Protein AF-A0A2T2TVC6-F1 (afdb_monomer)

Structure (mmCIF, N/CA/C/O backbone):
data_AF-A0A2T2TVC6-F1
#
_entry.id   AF-A0A2T2TVC6-F1
#
loop_
_atom_site.group_PDB
_atom_site.id
_atom_site.type_symbol
_atom_site.label_atom_id
_atom_site.label_alt_id
_atom_site.label_comp_id
_atom_site.label_asym_id
_atom_site.label_entity_id
_atom_site.label_seq_id
_atom_site.pdbx_PDB_ins_code
_atom_site.Cartn_x
_atom_site.Cartn_y
_atom_site.Cartn_z
_atom_site.occupancy
_atom_site.B_iso_or_equiv
_atom_site.auth_seq_id
_atom_site.auth_comp_id
_atom_site.auth_asym_id
_atom_site.auth_atom_id
_atom_site.pdbx_PDB_model_num
ATOM 1 N N . ALA A 1 1 ? 18.959 1.916 -13.872 1.00 69.00 1 ALA A N 1
ATOM 2 C CA . ALA A 1 1 ? 20.138 1.588 -14.689 1.00 69.00 1 ALA A CA 1
ATOM 3 C C . ALA A 1 1 ? 19.904 0.221 -15.316 1.00 69.00 1 ALA A C 1
ATOM 5 O O . ALA A 1 1 ? 19.263 -0.591 -14.650 1.00 69.00 1 ALA A O 1
ATOM 6 N N . PRO A 1 2 ? 20.313 -0.001 -16.573 1.00 85.06 2 PRO A N 1
ATOM 7 C CA . PRO A 1 2 ? 20.312 -1.341 -17.148 1.00 85.06 2 PRO A CA 1
ATOM 8 C C . PRO A 1 2 ? 21.262 -2.253 -16.359 1.00 85.06 2 PRO A C 1
ATOM 10 O O . PRO A 1 2 ? 22.221 -1.765 -15.759 1.00 85.06 2 PRO A O 1
ATOM 13 N N . PHE A 1 3 ? 20.981 -3.550 -16.351 1.00 87.12 3 PHE A N 1
ATOM 14 C CA . PHE A 1 3 ? 21.876 -4.584 -15.834 1.00 87.12 3 PHE A CA 1
ATOM 15 C C . PHE A 1 3 ? 21.995 -5.722 -16.850 1.00 87.12 3 PHE A C 1
ATOM 17 O O . PHE A 1 3 ? 21.122 -5.888 -17.702 1.00 87.12 3 PHE A O 1
ATOM 24 N N . GLU A 1 4 ? 23.073 -6.500 -16.776 1.00 94.50 4 GLU A N 1
ATOM 25 C CA . GLU A 1 4 ? 23.196 -7.726 -17.566 1.00 94.50 4 GLU A CA 1
ATOM 26 C C . GLU A 1 4 ? 22.441 -8.865 -16.885 1.00 94.50 4 GLU A C 1
ATOM 28 O O . GLU A 1 4 ? 22.664 -9.170 -15.712 1.00 94.50 4 GLU A O 1
ATOM 33 N N . LEU A 1 5 ? 21.534 -9.488 -17.628 1.00 92.44 5 LEU A N 1
ATOM 34 C CA . LEU A 1 5 ? 20.859 -10.710 -17.232 1.00 92.44 5 LEU A CA 1
ATOM 35 C C . LEU A 1 5 ? 21.612 -11.891 -17.838 1.00 92.44 5 LEU A C 1
ATOM 37 O O . LEU A 1 5 ? 21.687 -12.017 -19.058 1.00 92.44 5 LEU A O 1
ATOM 41 N N . ILE A 1 6 ? 22.127 -12.767 -16.979 1.00 95.94 6 ILE A N 1
ATOM 42 C CA . ILE A 1 6 ? 22.702 -14.055 -17.374 1.00 95.94 6 ILE A CA 1
ATOM 43 C C . ILE A 1 6 ? 21.633 -15.117 -17.127 1.00 95.94 6 ILE A C 1
ATOM 45 O O . ILE A 1 6 ? 21.186 -15.297 -15.992 1.00 95.94 6 ILE A O 1
ATOM 49 N N . ARG A 1 7 ? 21.190 -15.800 -18.182 1.00 93.94 7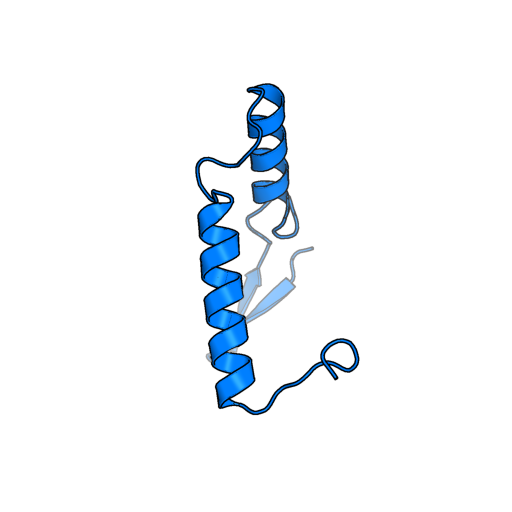 ARG A N 1
ATOM 50 C CA . ARG A 1 7 ? 20.231 -16.902 -18.068 1.00 93.94 7 ARG A CA 1
ATOM 51 C C . ARG A 1 7 ? 20.937 -18.207 -17.710 1.00 93.94 7 ARG A C 1
ATOM 53 O O . ARG A 1 7 ? 22.145 -18.352 -17.873 1.00 93.94 7 ARG A O 1
ATOM 60 N N . ASN A 1 8 ? 20.158 -19.188 -17.256 1.00 96.44 8 ASN A N 1
ATOM 61 C CA . ASN A 1 8 ? 20.680 -20.498 -16.846 1.00 96.44 8 ASN A CA 1
ATOM 62 C C . ASN A 1 8 ? 21.378 -21.270 -17.981 1.00 96.44 8 ASN A C 1
ATOM 64 O O . ASN A 1 8 ? 22.199 -22.137 -17.702 1.00 96.44 8 ASN A O 1
ATOM 68 N N . ASP A 1 9 ? 21.063 -20.969 -19.244 1.00 96.38 9 ASP A 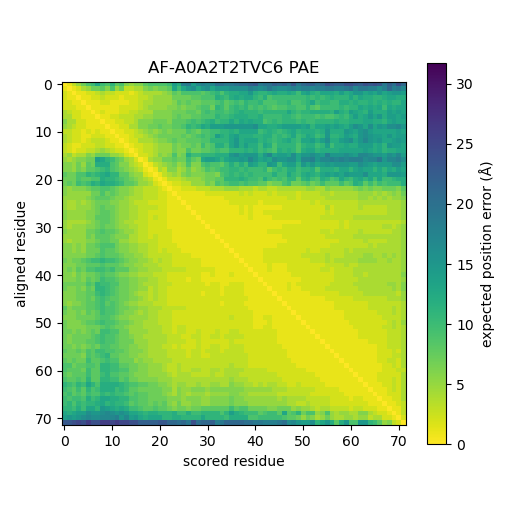N 1
ATOM 69 C CA . ASP A 1 9 ? 21.715 -21.545 -20.429 1.00 96.38 9 ASP A CA 1
ATOM 70 C C . ASP A 1 9 ? 23.022 -20.827 -20.819 1.00 96.38 9 ASP A C 1
ATOM 72 O O . ASP A 1 9 ? 23.649 -21.177 -21.817 1.00 96.38 9 ASP A O 1
ATOM 76 N N . GLY A 1 10 ? 23.439 -19.821 -20.043 1.00 95.31 10 GLY A N 1
ATOM 77 C CA . GLY A 1 10 ? 24.622 -19.007 -20.302 1.00 95.31 10 GLY A CA 1
ATOM 78 C C . GLY A 1 10 ? 24.406 -17.883 -21.318 1.00 95.31 10 GLY A C 1
ATOM 79 O O . GLY A 1 10 ? 25.343 -17.125 -21.569 1.00 95.31 10 GLY A O 1
ATOM 80 N N . SER A 1 11 ? 23.205 -17.734 -21.890 1.00 96.06 11 SER A N 1
ATOM 81 C CA . SER A 1 11 ? 22.881 -16.585 -22.738 1.00 96.06 11 SER A CA 1
ATOM 82 C C . SER A 1 11 ? 22.813 -15.302 -21.909 1.00 96.06 11 SER A C 1
ATOM 84 O O . SER A 1 11 ? 22.331 -15.302 -20.772 1.00 96.06 11 SER A O 1
ATOM 86 N N . THR A 1 12 ? 23.307 -14.201 -22.476 1.00 95.94 12 THR A N 1
ATOM 87 C CA . THR A 1 12 ? 23.297 -12.890 -21.825 1.00 95.94 12 THR A CA 1
ATOM 88 C C . THR A 1 12 ? 22.444 -11.901 -22.604 1.00 95.94 12 THR A C 1
ATOM 90 O O . THR A 1 12 ? 22.445 -11.881 -23.836 1.00 95.94 12 THR A O 1
ATOM 93 N N . GLU A 1 13 ? 21.702 -11.065 -21.883 1.00 93.50 13 GLU A N 1
ATOM 94 C CA . GLU A 1 13 ? 21.013 -9.918 -22.468 1.00 93.50 13 GLU A CA 1
ATOM 95 C C . GLU A 1 13 ? 21.110 -8.689 -21.567 1.00 93.50 13 GLU A C 1
ATOM 97 O O . GLU A 1 13 ? 21.082 -8.782 -20.338 1.00 93.50 13 GLU A O 1
ATOM 102 N N . THR A 1 14 ? 21.189 -7.511 -22.183 1.00 92.62 14 THR A N 1
ATOM 103 C CA . THR A 1 14 ? 21.062 -6.251 -21.454 1.00 92.62 14 THR A CA 1
ATOM 104 C C . THR A 1 14 ? 19.599 -6.037 -21.115 1.00 92.62 14 THR A C 1
ATOM 106 O O . THR A 1 14 ? 18.782 -5.758 -21.994 1.00 92.62 14 THR A O 1
ATOM 109 N N . TRP A 1 15 ? 19.270 -6.116 -19.832 1.00 87.94 15 TRP A N 1
ATOM 110 C CA . TRP A 1 15 ? 17.931 -5.838 -19.355 1.00 87.94 15 TRP A CA 1
ATOM 111 C C . TRP 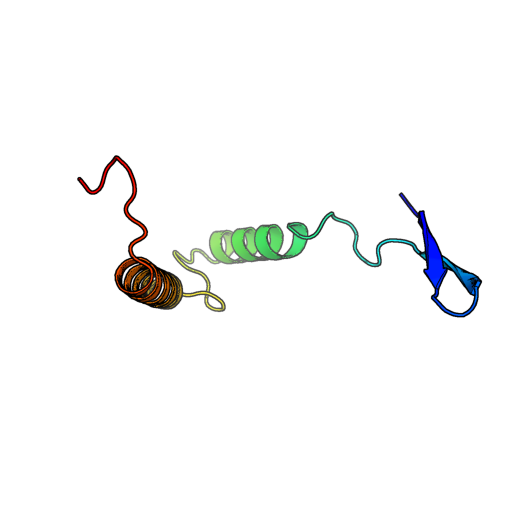A 1 15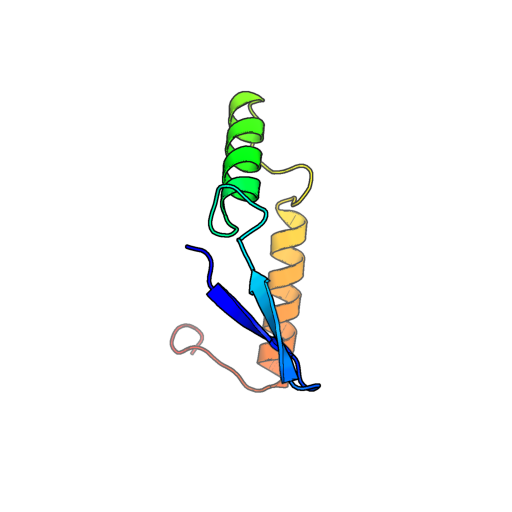 ? 17.840 -4.404 -18.838 1.00 87.94 15 TRP A C 1
ATOM 113 O O . TRP A 1 15 ? 18.544 -3.987 -17.913 1.00 87.94 15 TRP A O 1
ATOM 123 N N . ALA A 1 16 ? 16.943 -3.630 -19.439 1.00 84.62 16 ALA A N 1
ATOM 124 C CA . ALA A 1 16 ? 16.568 -2.313 -18.954 1.00 84.62 16 ALA A CA 1
ATOM 125 C C . ALA A 1 16 ? 15.166 -2.380 -18.344 1.00 84.62 16 ALA A C 1
ATOM 127 O O . ALA A 1 16 ? 14.274 -3.025 -18.892 1.00 84.62 16 ALA A O 1
ATOM 128 N N . ARG A 1 17 ? 14.963 -1.679 -17.220 1.00 77.00 17 ARG A N 1
ATOM 129 C CA . ARG A 1 17 ? 13.638 -1.576 -16.593 1.00 77.00 17 ARG A CA 1
ATOM 130 C C . ARG A 1 17 ? 12.633 -1.029 -17.615 1.00 77.00 17 ARG A C 1
ATOM 132 O O . ARG A 1 17 ? 12.849 0.085 -18.091 1.00 77.00 17 ARG A O 1
ATOM 139 N N . PRO A 1 18 ? 11.527 -1.737 -17.905 1.00 81.69 18 PRO A N 1
ATOM 140 C CA . PRO A 1 18 ? 10.554 -1.308 -18.913 1.00 81.69 18 PRO A CA 1
ATOM 141 C C . PRO A 1 18 ? 9.676 -0.136 -18.445 1.00 81.69 18 PRO A C 1
ATOM 143 O O . PRO A 1 18 ? 8.804 0.318 -19.180 1.00 81.69 18 PRO A O 1
ATOM 146 N N . TYR A 1 19 ? 9.887 0.359 -17.222 1.00 81.31 19 TYR A N 1
ATOM 147 C CA . TYR A 1 19 ? 9.068 1.389 -16.600 1.00 81.31 19 TYR A CA 1
ATOM 148 C C . TYR A 1 19 ? 9.913 2.581 -16.156 1.00 81.31 19 TYR A C 1
ATOM 150 O O . TYR A 1 19 ? 11.066 2.434 -15.748 1.00 81.31 19 TYR A O 1
ATOM 158 N N . ALA A 1 20 ? 9.298 3.764 -16.188 1.00 80.25 20 ALA A N 1
ATOM 159 C CA . ALA A 1 20 ? 9.944 5.029 -15.840 1.00 80.25 20 ALA A CA 1
ATOM 160 C C . ALA A 1 20 ? 10.358 5.133 -14.358 1.00 80.25 20 ALA A C 1
ATOM 162 O O . ALA A 1 20 ? 11.206 5.954 -14.017 1.00 80.25 20 ALA A O 1
ATOM 163 N N . GLY A 1 21 ? 9.780 4.310 -13.477 1.00 82.25 21 GLY A N 1
ATOM 164 C CA . GLY A 1 21 ? 10.057 4.325 -12.042 1.00 82.25 21 GLY A CA 1
ATOM 165 C C . GLY A 1 21 ? 10.434 2.957 -11.475 1.00 82.25 21 GLY A C 1
ATOM 166 O O . GLY A 1 21 ? 10.649 1.988 -12.203 1.00 82.25 21 GLY A O 1
ATOM 167 N N . ASN A 1 22 ? 10.529 2.893 -10.146 1.00 85.19 22 ASN A N 1
ATOM 168 C CA . ASN A 1 22 ? 10.994 1.712 -9.410 1.00 85.19 22 ASN A CA 1
ATOM 169 C C . ASN A 1 22 ? 9.864 0.750 -8.980 1.00 85.19 22 ASN A C 1
ATOM 171 O O . ASN A 1 22 ? 10.133 -0.192 -8.247 1.00 85.19 22 ASN A O 1
ATOM 175 N N . GLY A 1 23 ? 8.622 0.979 -9.413 1.00 88.75 23 GLY A N 1
ATOM 176 C CA . GLY A 1 23 ? 7.441 0.160 -9.098 1.00 88.75 23 GLY A CA 1
ATOM 177 C C . GLY A 1 23 ? 6.286 0.987 -8.531 1.00 88.75 23 GLY A C 1
ATOM 178 O O . GLY A 1 23 ? 5.147 0.828 -8.958 1.00 88.75 23 GLY A O 1
ATOM 179 N N . TYR A 1 24 ? 6.593 1.955 -7.665 1.00 92.44 24 TYR A N 1
ATOM 180 C CA . TYR A 1 24 ? 5.596 2.777 -6.965 1.00 92.44 24 TYR A CA 1
ATOM 181 C C . TYR A 1 24 ? 4.939 3.872 -7.815 1.00 92.44 24 TYR A C 1
ATOM 183 O O . TYR A 1 24 ? 3.936 4.461 -7.424 1.00 92.44 24 TYR A O 1
ATOM 191 N N . GLN A 1 25 ? 5.475 4.171 -9.001 1.00 93.69 25 GLN A N 1
ATOM 192 C CA . GLN A 1 25 ? 4.938 5.243 -9.844 1.00 93.69 25 GLN A CA 1
ATOM 193 C C . GLN A 1 25 ? 3.467 5.025 -10.227 1.00 93.69 25 GLN A C 1
ATOM 195 O O . GLN A 1 25 ? 2.743 5.993 -10.442 1.00 93.69 25 GLN A O 1
ATOM 200 N N . PHE A 1 26 ? 3.024 3.768 -10.320 1.00 93.94 26 PHE A N 1
ATOM 201 C CA . PHE A 1 26 ? 1.665 3.437 -10.736 1.00 93.94 26 PHE A CA 1
ATOM 202 C C . PHE A 1 26 ? 0.649 3.698 -9.625 1.00 93.94 26 PHE A C 1
ATOM 204 O O . PHE A 1 26 ? -0.359 4.358 -9.870 1.00 93.94 26 PHE A O 1
ATOM 211 N N . GLU A 1 27 ? 0.930 3.241 -8.403 1.00 96.50 27 GLU A N 1
ATOM 212 C CA . GLU A 1 27 ? 0.079 3.512 -7.240 1.00 96.50 27 GLU A CA 1
ATOM 213 C C . GLU A 1 27 ? 0.075 5.002 -6.884 1.00 96.50 27 GLU A C 1
ATOM 215 O O . GLU A 1 27 ? -0.990 5.562 -6.638 1.00 96.50 27 GLU A O 1
ATOM 220 N N . ALA A 1 28 ? 1.221 5.684 -6.978 1.00 96.31 28 ALA A N 1
ATOM 221 C CA . ALA A 1 28 ? 1.297 7.123 -6.755 1.00 96.31 28 ALA A CA 1
ATOM 222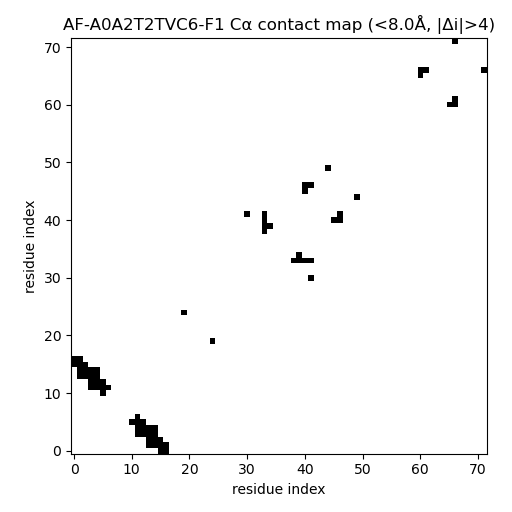 C C . ALA A 1 28 ? 0.424 7.884 -7.764 1.00 96.31 28 ALA A C 1
ATOM 224 O O . ALA A 1 28 ? -0.401 8.708 -7.374 1.00 96.31 28 ALA A O 1
ATOM 225 N N . ALA A 1 29 ? 0.538 7.570 -9.060 1.00 96.44 29 ALA A N 1
ATOM 226 C CA . ALA A 1 29 ? -0.307 8.173 -10.091 1.00 96.44 29 ALA A CA 1
ATOM 227 C C . ALA A 1 29 ? -1.799 7.863 -9.875 1.00 96.44 29 ALA A C 1
ATOM 229 O O . ALA A 1 29 ? -2.649 8.732 -10.077 1.00 96.44 29 ALA A O 1
ATOM 230 N N . HIS A 1 30 ? -2.124 6.645 -9.437 1.00 97.88 30 HIS A N 1
ATOM 231 C CA . HIS A 1 30 ? -3.490 6.242 -9.128 1.00 97.88 30 HIS A CA 1
ATOM 232 C C . HIS A 1 30 ? -4.079 7.040 -7.957 1.00 97.88 30 HIS A C 1
ATOM 234 O O . HIS A 1 30 ? -5.174 7.586 -8.091 1.00 97.88 30 HIS A O 1
ATOM 240 N N . VAL A 1 31 ? -3.352 7.153 -6.842 1.00 98.31 31 VAL A N 1
ATOM 241 C CA . VAL A 1 31 ? -3.776 7.936 -5.670 1.00 98.31 31 VAL A CA 1
ATOM 242 C C . VAL A 1 31 ? -3.959 9.397 -6.052 1.00 98.31 31 VAL A C 1
ATOM 244 O O . VAL A 1 31 ? -5.002 9.974 -5.752 1.00 98.31 31 VAL A O 1
ATOM 247 N N . MET A 1 32 ? -3.010 9.977 -6.794 1.00 98.44 32 MET A N 1
ATOM 248 C CA . MET A 1 32 ? -3.147 11.348 -7.285 1.00 98.44 32 MET A CA 1
ATOM 249 C C . MET A 1 32 ? -4.431 11.514 -8.098 1.00 98.44 32 MET A C 1
ATOM 251 O O . MET A 1 32 ? -5.174 12.458 -7.846 1.00 98.44 32 MET A O 1
ATOM 255 N N . ARG A 1 33 ? -4.752 10.598 -9.020 1.00 98.56 33 ARG A N 1
ATOM 256 C CA . ARG A 1 33 ? -6.013 10.652 -9.778 1.00 98.56 33 ARG A CA 1
ATOM 257 C C . ARG A 1 33 ? -7.243 10.612 -8.865 1.00 98.56 33 ARG A C 1
ATOM 259 O O . ARG A 1 33 ? -8.122 11.451 -9.023 1.00 98.56 33 ARG A O 1
ATOM 266 N N . CYS A 1 34 ? -7.295 9.691 -7.902 1.00 98.62 34 CYS A N 1
ATOM 267 C CA . CYS A 1 34 ? -8.415 9.593 -6.959 1.00 98.62 34 CYS A CA 1
ATOM 268 C C . CYS A 1 34 ? -8.624 10.896 -6.177 1.00 98.62 34 CYS A C 1
ATOM 270 O O . CYS A 1 34 ? -9.754 11.367 -6.067 1.00 98.62 34 CYS A O 1
ATOM 272 N N . LEU A 1 35 ? -7.536 11.515 -5.710 1.00 98.56 35 LEU A N 1
ATOM 273 C CA . LEU A 1 35 ? -7.585 12.795 -5.003 1.00 98.56 35 LEU A CA 1
ATOM 274 C C . LEU A 1 35 ? -8.093 13.935 -5.898 1.00 98.56 35 LEU A C 1
ATOM 276 O O . LEU A 1 35 ? -8.927 14.722 -5.458 1.00 98.56 35 LEU A O 1
ATOM 280 N N . HIS A 1 36 ? -7.649 14.009 -7.158 1.00 98.69 36 HIS A N 1
ATOM 281 C CA . HIS A 1 36 ? -8.148 15.013 -8.111 1.00 98.69 36 HIS A CA 1
ATOM 282 C C . HIS A 1 36 ? -9.642 14.837 -8.422 1.00 98.69 36 HIS A C 1
ATOM 284 O O . HIS A 1 36 ? -10.336 15.817 -8.673 1.00 98.69 36 HIS A O 1
ATOM 290 N N . GLU A 1 37 ? -10.143 13.602 -8.383 1.00 98.56 37 GLU A N 1
ATOM 291 C CA . GLU A 1 37 ? -11.565 13.278 -8.542 1.00 98.56 37 GLU A CA 1
ATOM 292 C C . GLU A 1 37 ? -12.380 13.461 -7.245 1.00 98.56 37 GLU A C 1
ATOM 294 O O . GLU A 1 37 ? -13.580 13.194 -7.236 1.00 98.56 37 GLU A O 1
ATOM 299 N N . GLY A 1 38 ? -11.756 13.902 -6.145 1.00 98.62 38 GLY A N 1
ATOM 300 C CA . GLY A 1 38 ? -12.423 14.101 -4.855 1.00 98.62 38 GLY A CA 1
ATOM 301 C C . GLY A 1 38 ? -12.832 12.803 -4.156 1.00 98.62 38 GLY A C 1
ATOM 302 O O . GLY A 1 38 ? -13.705 12.819 -3.290 1.00 98.62 38 GLY A O 1
ATOM 303 N N . ARG A 1 39 ? -12.232 11.668 -4.528 1.00 98.56 39 ARG A N 1
ATOM 304 C CA . ARG A 1 39 ? -12.506 10.376 -3.894 1.00 98.56 39 ARG A CA 1
ATOM 305 C C . ARG A 1 39 ? -11.774 10.268 -2.564 1.00 98.56 39 ARG A C 1
ATOM 307 O O . ARG A 1 39 ? -10.621 10.674 -2.442 1.00 98.56 39 ARG A O 1
ATOM 314 N N . THR A 1 40 ? -12.428 9.639 -1.598 1.00 98.19 40 THR A N 1
ATOM 315 C CA . THR A 1 40 ? -11.848 9.314 -0.288 1.00 98.19 40 THR A CA 1
ATOM 316 C C . THR A 1 40 ? -11.192 7.934 -0.250 1.00 98.19 40 THR A C 1
ATOM 318 O O . THR A 1 40 ? -10.475 7.634 0.696 1.00 98.19 40 THR A O 1
ATOM 321 N N . GLU A 1 41 ? -11.403 7.108 -1.277 1.00 98.38 41 GLU A N 1
ATOM 322 C CA . GLU A 1 41 ? -10.811 5.775 -1.410 1.00 98.38 41 GLU A CA 1
ATOM 323 C C . GLU A 1 41 ? -10.579 5.394 -2.880 1.00 98.38 41 GLU A C 1
ATOM 325 O O . GLU A 1 41 ? -11.073 6.049 -3.808 1.00 98.38 41 GLU A O 1
ATOM 330 N N . SER A 1 42 ? -9.800 4.332 -3.103 1.00 98.44 42 SER A N 1
ATOM 331 C CA . SER A 1 42 ? -9.544 3.807 -4.441 1.00 98.44 42 SER A CA 1
ATOM 332 C C . SER A 1 42 ? -10.687 2.891 -4.895 1.00 98.44 42 SER A C 1
ATOM 334 O O . SER A 1 42 ? -11.079 1.992 -4.162 1.00 98.44 42 SER A O 1
ATOM 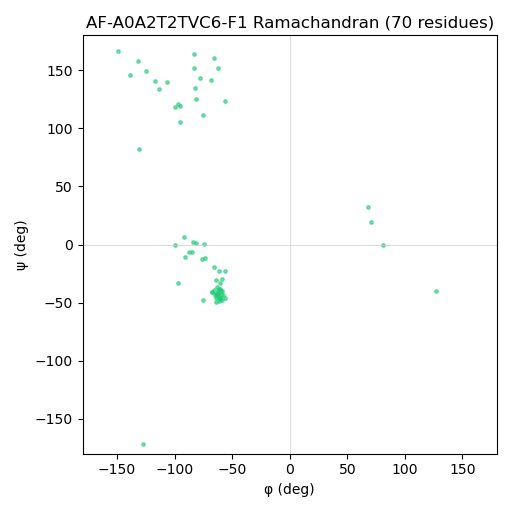336 N N . PRO A 1 43 ? -11.175 3.023 -6.142 1.00 97.44 43 PRO A N 1
ATOM 337 C CA . PRO A 1 43 ? -12.132 2.069 -6.701 1.00 97.44 43 PRO A CA 1
ATOM 338 C C . PRO A 1 43 ? -11.501 0.713 -7.073 1.00 97.44 43 PRO A C 1
ATOM 340 O O . PRO A 1 43 ? -12.226 -0.215 -7.411 1.00 97.44 43 PRO A O 1
ATOM 343 N N . VAL A 1 44 ? -10.166 0.611 -7.088 1.00 97.50 44 VAL A N 1
ATOM 344 C CA . VAL A 1 44 ? -9.425 -0.633 -7.381 1.00 97.50 44 VAL A CA 1
ATOM 345 C C . VAL A 1 44 ? -9.017 -1.338 -6.089 1.00 97.50 44 VAL A C 1
ATOM 347 O O . VAL A 1 44 ? -8.980 -2.561 -6.053 1.00 97.50 44 VAL A O 1
ATOM 350 N N . MET A 1 45 ? -8.730 -0.567 -5.040 1.00 97.25 45 MET A N 1
ATOM 351 C CA . MET A 1 45 ? -8.420 -1.053 -3.699 1.00 97.25 45 MET A CA 1
ATOM 352 C C . MET A 1 45 ? -9.280 -0.274 -2.685 1.00 97.25 45 MET A C 1
ATOM 354 O O . MET A 1 45 ? -8.834 0.749 -2.156 1.00 97.25 45 MET A O 1
ATOM 358 N N . PRO A 1 46 ? -10.545 -0.686 -2.484 1.00 98.12 46 PRO A N 1
ATOM 359 C CA . PRO A 1 46 ? -11.423 -0.082 -1.485 1.00 98.12 46 PRO A CA 1
ATOM 360 C C . PRO A 1 46 ? -10.911 -0.327 -0.064 1.00 98.12 46 PRO A C 1
ATOM 362 O O . PRO A 1 46 ? -10.153 -1.270 0.181 1.00 98.12 46 PRO A O 1
ATOM 365 N N . LEU A 1 47 ? -11.360 0.480 0.897 1.00 98.44 47 LEU A N 1
ATOM 366 C CA . LEU A 1 47 ? -10.939 0.318 2.295 1.00 98.44 47 LEU A CA 1
ATOM 367 C C . LEU A 1 47 ? -11.334 -1.051 2.867 1.00 98.44 47 LEU A C 1
ATOM 369 O O . LEU A 1 47 ? -10.538 -1.671 3.572 1.00 98.44 47 LEU A O 1
ATOM 373 N N . ASP A 1 48 ? -12.513 -1.557 2.508 1.00 98.44 48 ASP A N 1
ATOM 374 C CA . ASP A 1 48 ? -12.993 -2.869 2.956 1.00 98.44 48 ASP A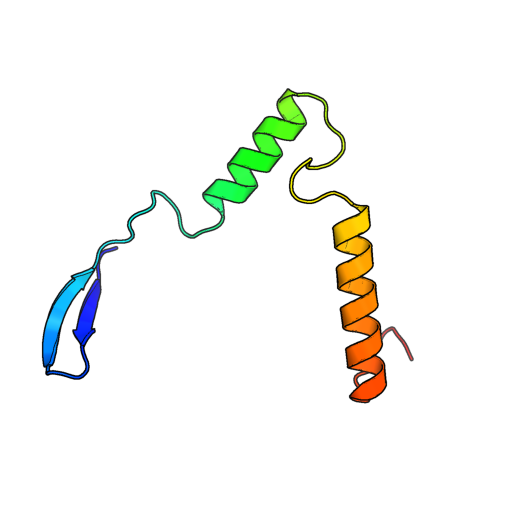 CA 1
ATOM 375 C C . ASP A 1 48 ? -12.067 -4.017 2.516 1.00 98.44 48 ASP A C 1
ATOM 377 O O . ASP A 1 48 ? -11.865 -4.967 3.272 1.00 98.44 48 ASP A O 1
ATOM 381 N N . GLU A 1 49 ? -11.430 -3.909 1.344 1.00 98.12 49 GLU A N 1
ATOM 382 C CA . GLU A 1 49 ? -10.449 -4.898 0.874 1.00 98.12 49 GLU A CA 1
ATOM 383 C C . GLU A 1 49 ? -9.182 -4.877 1.743 1.00 98.12 49 GLU A C 1
ATOM 385 O O . GLU A 1 49 ? -8.664 -5.926 2.123 1.00 98.12 49 GLU A O 1
ATOM 390 N N . SER A 1 50 ? -8.710 -3.685 2.134 1.00 98.12 50 SER A N 1
ATOM 391 C CA . SER A 1 50 ? -7.598 -3.566 3.090 1.00 98.12 50 SER A CA 1
ATOM 392 C C . SER A 1 50 ? -7.939 -4.224 4.426 1.00 98.12 50 SER A C 1
ATOM 394 O O . SER A 1 50 ? -7.113 -4.943 4.989 1.00 98.12 50 SER A O 1
ATOM 396 N N . HIS A 1 51 ? -9.157 -4.010 4.928 1.00 98.50 51 HIS A N 1
ATOM 397 C CA . HIS A 1 51 ? -9.620 -4.643 6.161 1.00 98.50 51 HIS A CA 1
ATOM 398 C C . HIS A 1 51 ? -9.671 -6.170 6.041 1.00 98.50 51 HIS A C 1
ATOM 400 O O . HIS A 1 51 ? -9.177 -6.856 6.936 1.00 98.50 51 HIS A O 1
ATOM 406 N N . ALA A 1 52 ? -10.200 -6.707 4.940 1.00 98.56 52 ALA A N 1
ATOM 407 C CA . ALA A 1 52 ? -10.272 -8.150 4.710 1.00 98.56 52 ALA A CA 1
ATOM 408 C C . ALA A 1 52 ? -8.880 -8.807 4.646 1.00 98.56 52 ALA A C 1
ATOM 410 O O . ALA A 1 52 ? -8.662 -9.885 5.212 1.00 98.56 52 ALA A O 1
ATOM 411 N N . LEU A 1 53 ? -7.913 -8.142 4.007 1.00 98.38 53 LEU A N 1
ATOM 412 C CA . LEU A 1 53 ? -6.523 -8.598 3.968 1.00 98.38 53 LEU A CA 1
ATOM 413 C C . LEU A 1 53 ? -5.893 -8.612 5.363 1.00 98.38 53 LEU A C 1
ATOM 415 O O . LEU A 1 53 ? -5.286 -9.613 5.738 1.00 98.38 53 LEU A O 1
ATOM 419 N N . LEU A 1 54 ? -6.080 -7.550 6.152 1.00 97.50 54 LEU A N 1
ATOM 420 C CA . LEU A 1 54 ? -5.562 -7.486 7.523 1.00 97.50 54 LEU A CA 1
ATOM 421 C C . LEU A 1 54 ? -6.170 -8.576 8.415 1.00 97.50 54 LEU A C 1
ATOM 423 O O . LEU A 1 54 ? -5.431 -9.274 9.098 1.00 97.50 54 LEU A O 1
ATOM 427 N N . GLN A 1 55 ? -7.481 -8.811 8.329 1.00 98.12 55 GLN A N 1
ATOM 428 C CA . GLN A 1 55 ? -8.146 -9.905 9.050 1.00 98.12 55 GLN A CA 1
ATOM 429 C C . GLN A 1 55 ? -7.589 -11.281 8.665 1.00 98.12 55 GLN A C 1
ATOM 431 O O . GLN A 1 55 ? -7.404 -12.145 9.520 1.00 98.12 55 GLN A O 1
ATOM 436 N N . THR A 1 56 ? -7.297 -11.486 7.378 1.00 98.44 56 THR A N 1
ATOM 437 C CA . THR A 1 56 ? -6.674 -12.726 6.895 1.00 98.44 56 THR A CA 1
ATOM 438 C C . THR A 1 56 ? -5.268 -12.890 7.469 1.00 98.44 56 THR A C 1
ATOM 440 O O . THR A 1 56 ? -4.899 -13.978 7.904 1.00 98.44 56 THR A O 1
ATOM 443 N N . MET A 1 57 ? -4.479 -11.814 7.497 1.00 98.06 57 MET A N 1
ATOM 444 C CA . MET A 1 57 ? -3.13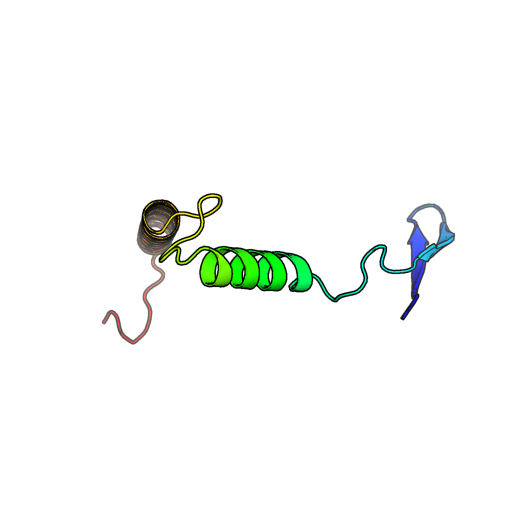9 -11.826 8.084 1.00 98.06 57 MET A CA 1
ATOM 445 C C . MET A 1 57 ? -3.181 -12.127 9.583 1.00 98.06 57 MET A C 1
ATOM 447 O O . MET A 1 57 ? -2.375 -12.928 10.048 1.00 98.06 57 MET A O 1
ATOM 451 N N . ASP A 1 58 ? -4.121 -11.541 10.322 1.00 96.56 58 ASP A N 1
ATOM 452 C CA . ASP A 1 58 ? -4.306 -11.795 11.754 1.00 96.56 58 ASP A CA 1
ATOM 453 C C . ASP A 1 58 ? -4.637 -13.266 12.024 1.00 96.56 58 ASP A C 1
ATOM 455 O O . ASP A 1 58 ? -3.964 -13.903 12.831 1.00 96.56 58 ASP A O 1
ATOM 459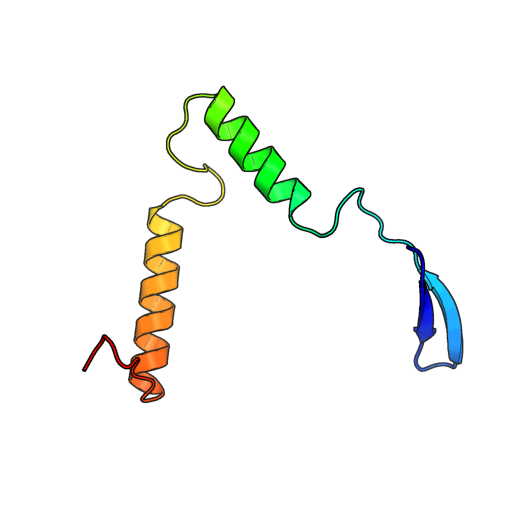 N N . ALA A 1 59 ? -5.569 -13.851 11.266 1.00 97.62 59 ALA A N 1
ATOM 460 C CA . ALA A 1 59 ? -5.912 -15.267 11.393 1.00 97.62 59 ALA A CA 1
ATOM 461 C C . ALA A 1 59 ? -4.705 -16.198 11.157 1.00 97.62 59 ALA A C 1
ATOM 463 O O . ALA A 1 59 ? -4.524 -17.181 11.875 1.00 97.62 59 ALA A O 1
ATOM 464 N N . LEU A 1 60 ? -3.851 -15.876 10.177 1.00 98.31 60 LEU A N 1
ATOM 465 C CA . LEU A 1 60 ? -2.620 -16.631 9.925 1.00 98.31 60 LEU A CA 1
ATOM 466 C C . LEU A 1 60 ? -1.607 -16.475 11.066 1.00 98.31 60 LEU A C 1
ATOM 468 O O . LEU A 1 60 ? -0.965 -17.451 11.453 1.00 98.31 60 LEU A O 1
ATOM 472 N N . ARG A 1 61 ? -1.452 -15.264 11.615 1.00 97.31 61 ARG A N 1
ATOM 473 C CA . ARG A 1 61 ? -0.556 -15.013 12.756 1.00 97.31 61 ARG A CA 1
ATOM 474 C C . ARG A 1 61 ? -0.992 -15.797 13.989 1.00 97.31 61 ARG A C 1
ATOM 476 O O . ARG A 1 61 ? -0.130 -16.393 14.636 1.00 97.31 61 ARG A O 1
ATOM 483 N N . ASP A 1 62 ? -2.293 -15.846 14.259 1.00 96.12 62 ASP A N 1
ATOM 484 C CA . ASP A 1 62 ? -2.866 -16.627 15.355 1.00 96.12 62 ASP A CA 1
ATOM 485 C C . ASP A 1 62 ? -2.569 -18.123 15.191 1.00 96.12 62 ASP A C 1
ATOM 487 O O . ASP A 1 62 ? -2.100 -18.769 16.130 1.00 96.12 62 ASP A O 1
ATOM 491 N N . GLU A 1 63 ? -2.760 -18.675 13.987 1.00 98.12 63 GLU A N 1
ATOM 492 C CA . GLU A 1 63 ? -2.452 -20.082 13.692 1.00 98.12 63 GLU A CA 1
ATOM 493 C C . GLU A 1 63 ? -0.953 -20.396 13.837 1.00 98.12 63 GLU A C 1
ATOM 495 O O . GLU A 1 63 ? -0.573 -21.468 14.313 1.00 98.12 63 GLU A O 1
ATOM 500 N N . TRP A 1 64 ? -0.082 -19.459 13.459 1.00 98.12 64 TRP A N 1
ATOM 501 C CA . TRP A 1 64 ? 1.373 -19.624 13.532 1.00 98.12 64 TRP A CA 1
ATOM 502 C C . TRP A 1 64 ? 1.976 -19.283 14.900 1.00 98.12 64 TRP A C 1
ATOM 504 O O . TRP A 1 64 ? 3.174 -19.494 15.100 1.00 98.12 64 TRP A O 1
ATOM 514 N N . GLY A 1 65 ? 1.184 -18.760 15.840 1.00 97.12 65 GLY A N 1
ATOM 515 C CA . GLY A 1 65 ? 1.662 -18.323 17.154 1.00 97.12 65 GLY A CA 1
ATOM 516 C C . GLY A 1 65 ? 2.569 -17.087 17.100 1.00 97.12 65 GLY A C 1
ATOM 517 O O . GLY A 1 65 ? 3.501 -16.968 17.896 1.00 97.12 65 GLY A O 1
ATOM 518 N N . VAL A 1 66 ? 2.338 -16.180 16.145 1.00 97.06 66 VAL A N 1
ATOM 519 C CA . VAL A 1 66 ? 3.103 -14.933 15.981 1.00 97.06 66 VAL A CA 1
ATOM 520 C C . VAL A 1 66 ? 2.381 -13.780 16.678 1.00 97.06 66 VAL A C 1
ATOM 522 O O . VAL A 1 66 ? 1.420 -13.233 16.149 1.00 97.06 66 VAL A O 1
ATOM 525 N N . THR A 1 67 ? 2.900 -13.348 17.827 1.00 95.19 67 THR A N 1
ATOM 526 C CA . THR A 1 67 ? 2.377 -12.199 18.589 1.00 95.19 67 THR A CA 1
ATOM 527 C C . THR A 1 67 ? 3.390 -11.060 18.610 1.00 95.19 67 THR A C 1
ATOM 529 O O . THR A 1 67 ? 4.578 -11.280 18.872 1.00 95.19 67 THR A O 1
ATOM 532 N N . TYR A 1 68 ? 2.946 -9.832 18.348 1.00 93.75 68 TYR A N 1
ATOM 533 C CA . TYR A 1 68 ? 3.803 -8.654 18.453 1.00 93.75 68 TYR A CA 1
ATOM 534 C C . TYR A 1 68 ? 3.892 -8.131 19.894 1.00 93.75 68 TYR A C 1
ATOM 536 O O . TYR A 1 68 ? 2.939 -8.265 20.657 1.00 93.75 68 TYR A O 1
ATOM 544 N N . PRO A 1 69 ? 5.000 -7.468 20.287 1.00 94.56 69 PRO A N 1
ATOM 545 C CA . PRO A 1 69 ? 5.178 -6.968 21.656 1.00 94.56 69 PRO A CA 1
ATOM 546 C C . PRO A 1 69 ? 4.078 -6.022 22.160 1.00 94.56 69 PRO A C 1
ATOM 548 O O . PRO A 1 69 ? 3.921 -5.863 23.363 1.00 94.56 69 PRO A O 1
ATOM 551 N N . THR A 1 70 ? 3.346 -5.370 21.256 1.00 92.19 70 THR A N 1
ATOM 552 C CA . THR A 1 70 ? 2.242 -4.450 21.573 1.00 92.19 70 THR A CA 1
ATOM 553 C C . THR A 1 70 ? 0.879 -5.134 21.718 1.00 92.19 70 THR A C 1
ATOM 555 O O . THR A 1 70 ? -0.085 -4.458 22.057 1.00 92.19 70 THR A O 1
ATOM 558 N N . GLU A 1 71 ? 0.781 -6.433 21.426 1.00 84.88 71 GLU A N 1
ATOM 559 C CA . GLU A 1 71 ? -0.445 -7.244 21.533 1.00 84.88 71 GLU A CA 1
ATOM 560 C C . GLU A 1 71 ? -0.483 -8.084 22.828 1.00 84.88 71 GLU A C 1
ATOM 562 O O . GLU A 1 71 ? -1.448 -8.813 23.052 1.00 84.88 71 GLU A O 1
ATOM 567 N N . ALA A 1 72 ? 0.565 -7.987 23.658 1.00 61.50 72 ALA A N 1
ATOM 568 C CA . ALA A 1 72 ? 0.728 -8.704 24.926 1.00 61.50 72 ALA A CA 1
ATOM 569 C C . ALA A 1 72 ? 0.226 -7.908 26.142 1.00 61.50 72 ALA A C 1
ATOM 571 O O . ALA A 1 72 ? 0.392 -6.665 26.157 1.00 61.50 72 ALA A O 1
#

Mean predicted aligned error: 5.81 Å

Nearest PDB structures (foldseek):
  1mnm-assembly1_C  TM=2.587E-01  e=2.177E+00  Saccharomyces cerevisiae
  1jqu-assembly2_B  TM=2.866E-01  e=6.774E+00  Tequatrovirus T4

Solvent-accessible surface area (backbone atoms only — not comparable to full-atom values): 4638 Å² total; per-residue (Å²): 126,68,47,79,44,75,46,98,87,71,52,73,47,83,45,60,74,95,53,99,57,93,69,61,57,59,60,53,52,49,52,52,50,32,52,76,72,70,45,93,57,43,96,90,61,39,66,68,57,56,49,54,51,50,54,52,50,49,54,51,28,61,76,71,70,61,78,57,90,87,79,112

Foldseek 3Di:
DWDWDQDPVRDIDTDDDPDPDDPCPVVVVQVVVCVVVVHPAGPVCGPVNVVVVVVVVVVVCVVVVNDDPVRD

Secondary structure (DSSP, 8-state):
--EEEEPTTS-EEEE--SSSSSSTHHHHHHHHHHHHTT-SS-SSS-HHHHHHHHHHHHHHHHHHT---TT--

Sequence (72 aa):
APFELIRNDGSTETWARPYAGNGYQFEAAHVMRCLHEGRTESPVMPLDESHALLQTMDALRDEWGVTYPTEA

Radius of gyration: 20.14 Å; Cα contacts (8 Å, |Δi|>4): 36; chains: 1; bounding box: 38×37×48 Å

pLDDT: mean 93.77, std 7.18, range [61.5, 98.69]